Protein AF-F8VZG8-F1 (afdb_monomer)

Nearest PDB structures (foldseek):
  3t9l-assembly1_A  TM=9.546E-01  e=1.344E-18  Homo sapiens
  4a3o-assembly2_B  TM=9.429E-01  e=1.131E-17  Homo sapiens
  4a3o-assembly1_A  TM=9.483E-01  e=2.254E-17  Homo sapiens
  3jyu-assembly1_B  TM=7.560E-01  e=1.323E-15  Mus musculus
  5ctr-assembly1_C  TM=9.342E-01  e=3.663E-14  Homo sapiens

Secondary structure (DSSP, 8-state):
---GGG---SB--GGGBPTT-SSPBPTT--BTTTB----HHHHHHHHHHH-BPTT------EEEEE-SSS-EEEEE-SPEEEEEEETTEEEEEEEEEE-TT--HHHHHHHHHHHTT--TTS---EEEEEETTEEEEEP-

Foldseek 3Di:
DDDPVPQPAADDPVQQADPPDLQHGDPPDDEPPRDHDDDPVRVVVSCVVHNHPPPHDDNDFDWDWDDDPDTDTDTCSFFDKDWADDPVCPVPTDIDGHHNRDDPVNVVVVNCVVVVPDPPDDDWDWDDPDPPDTDTDDD

Solvent-accessible surface area (backbone atoms only — not comparable to full-atom values): 9198 Å² total; per-residue (Å²): 135,81,66,76,93,70,62,80,62,45,51,74,63,67,89,51,34,36,90,97,34,86,81,42,66,49,79,89,73,42,81,82,75,73,46,80,89,68,57,71,70,57,49,53,51,50,38,73,75,42,36,66,39,88,93,64,69,84,90,81,69,52,74,36,61,45,63,94,87,66,74,42,82,41,73,49,85,72,63,49,76,45,81,41,60,50,90,94,42,69,84,61,64,48,79,47,72,40,56,86,66,58,48,64,62,57,52,48,53,53,50,28,62,76,71,69,52,58,88,89,56,87,82,84,52,67,45,69,88,49,102,87,49,75,45,80,57,77,126

Organism: Homo sapiens (NCBI:txid9606)

Sequence (139 aa):
MGDQNVYPGPIDNSGLLKDGDAQSLKEHLIDELDYILLPTEGWNKLVSWYTLMEGQEPIARKVVEQGMFVKHCKVEVYLTELKLCENGNMNNVVTRRFSKADTIDTIEKEIRKIFSIPDEKETRLWNKYMSNTFEPLNK

pLDDT: mean 91.74, std 7.46, range [55.25, 98.56]

Radius of gyration: 20.7 Å; Cα contacts (8 Å, |Δi|>4): 139; chains: 1; bounding box: 54×36×61 Å

GO terms:
  GO:0005654 nucleoplasm (C, IDA)
  GO:0005829 cytosol (C, IDA)
  GO:0016604 nuclear body (C, IDA)

Mean predicted aligned error: 5.92 Å

Structure (mmCIF, N/CA/C/O backbone):
data_AF-F8VZG8-F1
#
_entry.id   AF-F8VZG8-F1
#
loop_
_atom_site.group_PDB
_atom_site.id
_atom_site.type_symbol
_atom_site.label_atom_id
_atom_site.label_alt_id
_atom_site.label_comp_id
_atom_site.label_asym_id
_atom_site.label_entity_id
_atom_site.label_seq_id
_atom_site.pdbx_PDB_ins_code
_atom_site.Cartn_x
_atom_site.Cartn_y
_atom_site.Cartn_z
_atom_site.occupancy
_atom_site.B_iso_or_equiv
_atom_site.auth_seq_id
_atom_site.auth_comp_id
_atom_site.auth_asym_id
_atom_site.auth_atom_id
_atom_site.pdbx_PDB_model_num
ATOM 1 N N . MET A 1 1 ? 22.254 0.461 -33.439 1.00 55.25 1 MET A N 1
ATOM 2 C CA . MET A 1 1 ? 22.419 -0.744 -32.598 1.00 55.25 1 MET A CA 1
ATOM 3 C C . MET A 1 1 ? 23.159 -0.305 -31.346 1.00 55.25 1 MET A C 1
ATOM 5 O O . MET A 1 1 ? 24.116 0.442 -31.498 1.00 55.25 1 MET A O 1
ATOM 9 N N . GLY A 1 2 ? 22.648 -0.628 -30.155 1.00 68.94 2 GLY A N 1
ATOM 10 C CA . GLY A 1 2 ? 23.250 -0.206 -28.882 1.00 68.94 2 GLY A CA 1
ATOM 11 C C . GLY A 1 2 ? 24.562 -0.937 -28.591 1.00 68.94 2 GLY A C 1
ATOM 12 O O . GLY A 1 2 ? 24.802 -2.009 -29.144 1.00 68.94 2 GLY A O 1
ATOM 13 N N . ASP A 1 3 ? 25.402 -0.342 -27.747 1.00 80.44 3 ASP A N 1
ATOM 14 C CA . ASP A 1 3 ? 26.640 -0.960 -27.267 1.00 80.44 3 ASP A CA 1
ATOM 15 C C . ASP A 1 3 ? 26.310 -2.202 -26.416 1.00 80.44 3 ASP A C 1
ATOM 17 O O . ASP A 1 3 ? 25.512 -2.126 -25.480 1.00 80.44 3 ASP A O 1
ATOM 21 N N . GLN A 1 4 ? 26.906 -3.354 -26.748 1.00 83.38 4 GLN A N 1
ATOM 22 C CA . GLN A 1 4 ? 26.697 -4.601 -26.002 1.00 83.38 4 GLN A CA 1
ATOM 23 C C . GLN A 1 4 ? 27.185 -4.499 -24.553 1.00 83.38 4 GLN A C 1
ATOM 25 O O . GLN A 1 4 ? 26.655 -5.194 -23.691 1.00 83.38 4 GLN A O 1
ATOM 30 N N . ASN A 1 5 ? 28.138 -3.608 -24.267 1.00 89.19 5 ASN A N 1
ATOM 31 C CA . ASN A 1 5 ? 28.717 -3.451 -22.933 1.00 89.19 5 ASN A CA 1
ATOM 32 C C . ASN A 1 5 ? 27.743 -2.864 -21.900 1.00 89.19 5 ASN A C 1
ATOM 34 O O . ASN A 1 5 ? 28.011 -2.939 -20.705 1.00 89.19 5 ASN A O 1
ATOM 38 N N . VAL A 1 6 ? 26.628 -2.275 -22.343 1.00 92.44 6 VAL A N 1
ATOM 39 C CA . VAL A 1 6 ? 25.607 -1.669 -21.469 1.00 92.44 6 VAL A CA 1
ATOM 40 C C . VAL A 1 6 ? 24.241 -2.340 -21.612 1.00 92.44 6 VAL A C 1
ATOM 42 O O . VAL A 1 6 ? 23.231 -1.789 -21.178 1.00 92.44 6 VAL A O 1
ATOM 45 N N . TYR A 1 7 ? 24.185 -3.516 -22.246 1.00 93.50 7 TYR A N 1
ATOM 46 C CA . TYR A 1 7 ? 22.948 -4.282 -22.330 1.00 93.50 7 TYR A CA 1
ATOM 47 C C . TYR A 1 7 ? 22.506 -4.698 -20.916 1.00 93.50 7 TYR A C 1
ATOM 49 O O . TYR A 1 7 ? 23.257 -5.404 -20.241 1.00 93.50 7 TYR A O 1
ATOM 57 N N . PRO A 1 8 ? 21.310 -4.289 -20.455 1.00 95.19 8 PRO A N 1
ATOM 58 C CA . PRO A 1 8 ? 20.923 -4.468 -19.057 1.00 95.19 8 PRO A CA 1
ATOM 59 C C . PRO A 1 8 ? 20.585 -5.922 -18.699 1.00 95.19 8 PRO A C 1
ATOM 61 O O . PRO A 1 8 ? 20.586 -6.270 -17.524 1.00 95.19 8 PRO A O 1
ATOM 64 N N . GLY A 1 9 ? 20.300 -6.776 -19.689 1.00 95.62 9 GLY A N 1
ATOM 65 C CA . GLY A 1 9 ? 19.752 -8.109 -19.438 1.00 95.62 9 GLY A CA 1
ATOM 66 C C . GLY A 1 9 ? 18.281 -8.074 -19.000 1.00 95.62 9 GLY A C 1
ATOM 67 O O . GLY A 1 9 ? 17.611 -7.055 -19.192 1.00 95.62 9 GLY A O 1
ATOM 68 N N . PRO A 1 10 ? 17.760 -9.193 -18.462 1.00 97.81 10 PRO A N 1
ATOM 69 C CA . PRO A 1 10 ? 16.424 -9.252 -17.878 1.00 97.81 10 PRO A CA 1
ATOM 70 C C . PRO A 1 10 ? 16.236 -8.256 -16.742 1.00 97.81 10 PRO A C 1
ATOM 72 O O . PRO A 1 10 ? 17.170 -7.959 -16.002 1.00 97.81 10 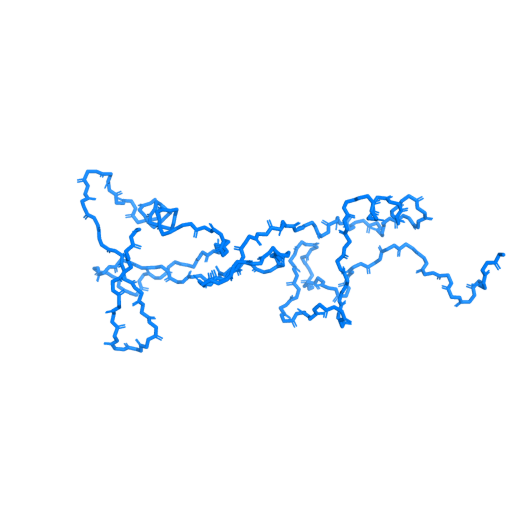PRO A O 1
ATOM 75 N N . ILE A 1 11 ? 15.004 -7.774 -16.580 1.00 97.94 11 ILE A N 1
ATOM 76 C CA . ILE A 1 11 ? 14.652 -6.885 -15.473 1.00 97.94 11 ILE A CA 1
ATOM 77 C C . ILE A 1 11 ? 14.866 -7.639 -14.159 1.00 97.94 11 ILE A C 1
ATOM 79 O O . ILE A 1 11 ? 14.246 -8.682 -13.942 1.00 97.94 11 ILE A O 1
ATOM 83 N N . ASP A 1 12 ? 15.712 -7.088 -13.291 1.00 96.06 12 ASP A N 1
ATOM 84 C CA . ASP A 1 12 ? 16.053 -7.654 -11.990 1.00 96.06 12 ASP A CA 1
ATOM 85 C C . ASP A 1 12 ? 15.713 -6.666 -10.865 1.00 96.06 12 ASP A C 1
ATOM 87 O O . ASP A 1 12 ? 16.377 -5.646 -10.690 1.00 96.06 12 ASP A O 1
ATOM 91 N N . ASN A 1 13 ? 14.677 -6.983 -10.087 1.00 96.06 13 ASN A N 1
ATOM 92 C CA . ASN A 1 13 ? 14.256 -6.212 -8.917 1.00 96.06 13 ASN A CA 1
ATOM 93 C C . ASN A 1 13 ? 14.739 -6.818 -7.589 1.00 96.06 13 ASN A C 1
ATOM 95 O O . ASN A 1 13 ? 14.305 -6.369 -6.526 1.00 96.06 13 ASN A O 1
ATOM 99 N N . SER A 1 14 ? 15.625 -7.820 -7.605 1.00 93.88 14 SER A N 1
ATOM 100 C CA . SER A 1 14 ? 16.106 -8.497 -6.389 1.00 93.88 14 SER A CA 1
ATOM 101 C C . SER A 1 14 ? 16.713 -7.520 -5.376 1.00 93.88 14 SER A C 1
ATOM 103 O O . SER A 1 14 ? 16.508 -7.657 -4.171 1.00 93.88 14 SER A O 1
ATOM 105 N N . GLY A 1 15 ? 17.364 -6.454 -5.856 1.00 93.75 15 GLY A N 1
ATOM 106 C CA . GLY A 1 15 ? 17.909 -5.380 -5.024 1.00 93.75 15 GLY A CA 1
ATOM 107 C C . GLY A 1 15 ? 16.870 -4.643 -4.168 1.00 93.75 15 GLY A C 1
ATOM 108 O O . GLY A 1 15 ? 17.231 -4.127 -3.108 1.00 93.75 15 GLY A O 1
ATOM 109 N N . LEU A 1 16 ? 15.595 -4.638 -4.572 1.00 96.12 16 LEU A N 1
ATOM 110 C CA . LEU A 1 16 ? 14.491 -3.957 -3.884 1.00 96.12 16 LEU A CA 1
ATOM 111 C C . LEU A 1 16 ? 13.776 -4.846 -2.857 1.00 96.12 16 LEU A C 1
ATOM 113 O O . LEU A 1 16 ? 13.022 -4.336 -2.028 1.00 96.12 16 LEU A O 1
ATOM 117 N N . LEU A 1 17 ? 13.982 -6.163 -2.908 1.00 94.19 17 LEU A N 1
ATOM 118 C CA . LEU A 1 17 ? 13.227 -7.153 -2.138 1.00 94.19 17 LEU A CA 1
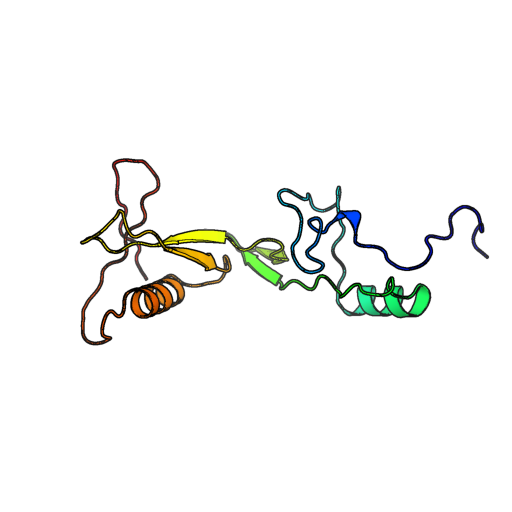ATOM 119 C C . LEU A 1 17 ? 13.993 -7.603 -0.890 1.00 94.19 17 LEU A C 1
ATOM 121 O O . LEU A 1 17 ? 15.222 -7.608 -0.869 1.00 94.19 17 LEU A O 1
ATOM 125 N N . LYS A 1 18 ? 13.275 -7.951 0.180 1.00 91.81 18 LYS A N 1
ATOM 126 C CA . LYS A 1 18 ? 13.875 -8.515 1.398 1.00 91.81 18 LYS A CA 1
ATOM 127 C C . LYS A 1 18 ? 14.391 -9.932 1.118 1.00 91.81 18 LYS A C 1
ATOM 129 O O . LYS A 1 18 ? 13.790 -10.684 0.354 1.00 91.81 18 LYS A O 1
ATOM 134 N N . ASP A 1 19 ? 15.480 -10.314 1.779 1.00 85.81 19 ASP A N 1
ATOM 135 C CA . ASP A 1 19 ? 16.063 -11.647 1.609 1.00 85.81 19 ASP A CA 1
ATOM 136 C C . ASP A 1 19 ? 15.058 -12.743 2.002 1.00 85.81 19 ASP A C 1
ATOM 138 O O . ASP A 1 19 ? 14.498 -12.727 3.100 1.00 85.81 19 ASP A O 1
ATOM 142 N N . GLY A 1 20 ? 14.831 -13.703 1.102 1.00 77.94 20 GLY A N 1
ATOM 143 C CA . GLY A 1 20 ? 13.936 -14.842 1.335 1.00 77.94 20 GLY A CA 1
ATOM 144 C C . GLY A 1 20 ? 12.441 -14.567 1.128 1.00 77.94 20 GLY A C 1
ATOM 145 O O . GLY A 1 20 ? 11.647 -15.490 1.296 1.00 77.94 20 GLY A O 1
ATOM 146 N N . ASP A 1 21 ? 12.051 -13.351 0.732 1.00 77.44 21 ASP A N 1
ATOM 147 C CA . ASP A 1 21 ? 10.668 -13.009 0.385 1.00 77.44 21 ASP A CA 1
ATOM 148 C C . ASP A 1 21 ? 10.619 -12.215 -0.928 1.00 77.44 21 ASP A C 1
ATOM 150 O O . ASP A 1 21 ? 10.917 -11.021 -0.978 1.00 77.44 21 ASP A O 1
ATOM 154 N N . ALA A 1 22 ? 10.197 -12.891 -1.998 1.00 70.19 22 ALA A N 1
ATOM 155 C CA . ALA A 1 22 ? 10.131 -12.326 -3.343 1.00 70.19 22 ALA A CA 1
ATOM 156 C C . ALA A 1 22 ? 9.043 -11.246 -3.523 1.00 70.19 22 ALA A C 1
ATOM 158 O O . ALA A 1 22 ? 8.956 -10.642 -4.590 1.00 70.19 22 ALA A O 1
ATOM 159 N N . GLN A 1 23 ? 8.207 -10.990 -2.511 1.00 74.31 23 GLN A N 1
ATOM 160 C CA . GLN A 1 23 ? 7.095 -10.038 -2.594 1.00 74.31 23 GLN A CA 1
ATOM 161 C C . GLN A 1 23 ? 7.216 -8.871 -1.602 1.00 74.31 23 GLN A C 1
ATOM 163 O O . GLN A 1 23 ? 6.572 -7.830 -1.788 1.00 74.31 23 GLN A O 1
ATOM 168 N N . SER A 1 24 ? 8.055 -8.994 -0.569 1.00 87.50 24 SER A N 1
ATOM 169 C CA . SER A 1 24 ? 8.270 -7.923 0.408 1.00 87.50 24 SER A CA 1
ATOM 170 C C . SER A 1 24 ? 9.375 -6.963 -0.018 1.00 87.50 24 SER A C 1
ATOM 172 O O . SER A 1 24 ? 10.543 -7.330 -0.097 1.00 87.50 24 SER A O 1
ATOM 174 N N . LEU A 1 25 ? 9.023 -5.687 -0.191 1.00 93.31 25 LEU A N 1
ATOM 175 C CA . LEU A 1 25 ? 10.001 -4.616 -0.397 1.00 93.31 25 LEU A CA 1
ATOM 176 C C . LEU A 1 25 ? 10.856 -4.388 0.854 1.00 93.31 25 LEU A C 1
ATOM 178 O O . LEU A 1 25 ? 10.352 -4.431 1.983 1.00 93.31 25 LEU A O 1
ATOM 182 N N . LYS A 1 26 ? 12.138 -4.071 0.645 1.00 94.62 26 LYS A N 1
ATOM 183 C CA . LYS A 1 26 ? 12.989 -3.436 1.658 1.00 94.62 26 LYS A CA 1
ATOM 184 C C . LYS A 1 26 ? 12.335 -2.144 2.131 1.00 94.62 26 LYS A C 1
ATOM 186 O O . LYS A 1 26 ? 11.567 -1.523 1.409 1.00 94.62 26 LYS A O 1
ATOM 191 N N . GLU A 1 27 ? 12.610 -1.753 3.365 1.00 91.75 27 GLU A N 1
ATOM 192 C CA . GLU A 1 27 ? 12.070 -0.511 3.914 1.00 91.75 27 GLU A CA 1
ATOM 193 C C . GLU A 1 27 ? 12.918 0.684 3.475 1.00 91.75 27 GLU A C 1
ATOM 195 O O . GLU A 1 27 ? 14.096 0.539 3.156 1.00 91.75 27 GLU A O 1
ATOM 200 N N . HIS A 1 28 ? 12.309 1.870 3.480 1.00 92.81 28 HIS A N 1
ATOM 201 C CA . HIS A 1 28 ? 12.977 3.149 3.219 1.00 92.81 28 HIS A CA 1
ATOM 202 C C . HIS A 1 28 ? 13.563 3.349 1.811 1.00 92.81 28 HIS A C 1
ATOM 204 O O . HIS A 1 28 ? 14.357 4.267 1.638 1.00 92.81 28 HIS A O 1
ATOM 210 N N . LEU A 1 29 ? 13.130 2.579 0.804 1.00 95.69 29 LEU A N 1
ATOM 211 C CA . LEU A 1 29 ? 13.491 2.864 -0.592 1.00 95.69 29 LEU A CA 1
ATOM 212 C C . LEU A 1 29 ? 12.939 4.227 -1.040 1.00 95.69 29 LEU A C 1
ATOM 214 O O . LEU A 1 29 ? 11.771 4.554 -0.785 1.00 95.69 29 LEU A O 1
ATOM 218 N N . ILE A 1 30 ? 13.768 4.981 -1.750 1.00 94.56 30 ILE A N 1
ATOM 219 C CA . ILE A 1 30 ? 13.531 6.351 -2.193 1.00 94.56 30 ILE A CA 1
ATOM 220 C C . ILE A 1 30 ? 13.258 6.363 -3.703 1.00 94.56 30 ILE A C 1
ATOM 222 O O . ILE A 1 30 ? 14.023 5.821 -4.499 1.00 94.56 30 ILE A O 1
ATOM 226 N N . ASP A 1 31 ? 12.153 7.002 -4.084 1.00 93.31 31 ASP A N 1
ATOM 227 C CA . ASP A 1 31 ? 11.769 7.235 -5.483 1.00 93.31 31 ASP A CA 1
ATOM 228 C C . ASP A 1 31 ? 12.838 8.071 -6.207 1.00 93.31 31 ASP A C 1
ATOM 230 O O . ASP A 1 31 ? 13.398 8.994 -5.612 1.00 93.31 31 ASP A O 1
ATOM 234 N N . GLU A 1 32 ? 13.125 7.740 -7.465 1.00 94.06 32 GLU A N 1
ATOM 235 C CA . GLU A 1 32 ? 14.184 8.321 -8.313 1.00 94.06 32 GLU A CA 1
ATOM 236 C C . GLU A 1 32 ? 15.634 8.083 -7.833 1.00 94.06 32 GLU A C 1
ATOM 238 O O . GLU A 1 32 ? 16.580 8.501 -8.502 1.00 94.06 32 GLU A O 1
ATOM 243 N N . LEU A 1 33 ? 15.837 7.397 -6.700 1.00 96.19 33 LEU A N 1
ATOM 244 C CA . LEU A 1 33 ? 17.161 6.992 -6.211 1.00 96.19 33 LEU A CA 1
ATOM 245 C C . LEU A 1 33 ? 17.338 5.473 -6.261 1.00 96.19 33 LEU A C 1
ATOM 247 O O . LEU A 1 33 ? 18.275 4.983 -6.885 1.00 96.19 33 LEU A O 1
ATOM 251 N N . ASP A 1 34 ? 16.437 4.741 -5.606 1.00 97.19 34 ASP A N 1
ATOM 252 C CA . ASP A 1 34 ? 16.495 3.282 -5.506 1.00 97.19 34 ASP A CA 1
ATOM 253 C C . ASP A 1 34 ? 15.618 2.602 -6.566 1.00 97.19 34 ASP A C 1
ATOM 255 O O . ASP A 1 34 ? 15.920 1.498 -7.013 1.00 97.19 34 ASP A O 1
ATOM 259 N N . TYR A 1 35 ? 14.523 3.247 -6.974 1.00 97.12 35 TYR A N 1
ATOM 260 C CA . TYR A 1 35 ? 13.611 2.756 -8.007 1.00 97.12 35 TYR A CA 1
ATOM 261 C C . TYR A 1 35 ? 13.005 3.908 -8.809 1.00 97.12 35 TYR A C 1
ATOM 263 O O . TYR A 1 35 ? 13.006 5.056 -8.372 1.00 97.12 35 TYR A O 1
ATOM 271 N N . ILE A 1 36 ? 12.432 3.569 -9.962 1.00 97.31 36 ILE A N 1
ATOM 272 C CA . ILE A 1 36 ? 11.579 4.461 -10.751 1.00 97.31 36 ILE A CA 1
ATOM 273 C C . ILE A 1 36 ? 10.189 3.849 -10.907 1.00 97.31 36 ILE A C 1
ATOM 275 O O . ILE A 1 36 ? 10.021 2.626 -10.898 1.00 97.31 36 ILE A O 1
ATOM 279 N N . LEU A 1 37 ? 9.182 4.700 -11.074 1.00 97.25 37 LEU A N 1
ATOM 280 C CA . LEU A 1 37 ? 7.802 4.277 -11.288 1.00 97.25 37 LEU A CA 1
ATOM 281 C C . LEU A 1 37 ? 7.449 4.313 -12.773 1.00 97.25 37 LEU A C 1
ATOM 283 O O . LEU A 1 37 ? 7.696 5.293 -13.472 1.00 97.25 37 LEU A O 1
ATOM 287 N N . LEU A 1 38 ? 6.808 3.247 -13.248 1.00 97.69 38 LEU A N 1
ATOM 288 C CA . LEU A 1 38 ? 6.341 3.142 -14.626 1.00 97.69 38 LEU A CA 1
ATOM 289 C C . LEU A 1 38 ? 4.832 2.898 -14.675 1.00 97.69 38 LEU A C 1
ATOM 291 O O . LEU A 1 38 ? 4.304 2.132 -13.863 1.00 97.69 38 LEU A O 1
ATOM 295 N N . PRO A 1 39 ? 4.119 3.486 -15.653 1.00 97.50 39 PRO A N 1
ATOM 296 C CA . PRO A 1 39 ? 2.762 3.059 -15.955 1.00 97.50 39 PRO A CA 1
ATOM 297 C C . PRO A 1 39 ? 2.772 1.621 -16.489 1.00 97.50 39 PRO A C 1
ATOM 299 O O . PRO A 1 39 ? 3.772 1.150 -17.037 1.00 97.50 39 PRO A O 1
ATOM 302 N N . THR A 1 40 ? 1.625 0.944 -16.407 1.00 97.81 40 THR A N 1
ATOM 303 C CA . THR A 1 40 ? 1.461 -0.446 -16.864 1.00 97.81 40 THR A CA 1
ATOM 304 C C . THR A 1 40 ? 1.943 -0.661 -18.300 1.00 97.81 40 THR A C 1
ATOM 306 O O . THR A 1 40 ? 2.602 -1.655 -18.584 1.00 97.81 40 THR A O 1
ATOM 309 N N . GLU A 1 41 ? 1.676 0.285 -19.204 1.00 97.88 41 GLU A N 1
ATOM 310 C CA . GLU A 1 41 ? 2.149 0.196 -20.589 1.00 97.88 41 GLU A CA 1
ATOM 311 C C . GLU A 1 41 ? 3.684 0.210 -20.684 1.00 97.88 41 GLU A C 1
ATOM 313 O O . GLU A 1 41 ? 4.263 -0.589 -21.421 1.00 97.88 41 GLU A O 1
ATOM 318 N N . GLY A 1 42 ? 4.347 1.087 -19.922 1.00 98.19 42 GLY A N 1
ATOM 319 C CA . GLY A 1 42 ? 5.807 1.184 -19.889 1.00 98.19 42 GLY A CA 1
ATOM 320 C C . GLY A 1 42 ? 6.446 -0.094 -19.352 1.00 98.19 42 GLY A C 1
ATOM 321 O O . GLY A 1 42 ? 7.354 -0.636 -19.979 1.00 98.19 42 GLY A O 1
ATOM 322 N N . TRP A 1 43 ? 5.907 -0.626 -18.251 1.00 98.31 43 TRP A N 1
ATOM 323 C CA . TRP A 1 43 ? 6.336 -1.907 -17.689 1.00 98.31 43 TRP A CA 1
ATOM 324 C C . TRP A 1 43 ? 6.194 -3.057 -18.695 1.00 98.31 43 TRP A C 1
ATOM 326 O O . TRP A 1 43 ? 7.152 -3.786 -18.944 1.00 98.31 43 TRP A O 1
ATOM 336 N N . ASN A 1 44 ? 5.030 -3.182 -19.340 1.00 98.31 44 ASN A N 1
ATOM 337 C CA . ASN A 1 44 ? 4.770 -4.256 -20.300 1.00 98.31 44 ASN A CA 1
ATOM 338 C C . ASN A 1 44 ? 5.722 -4.210 -21.504 1.00 98.31 44 ASN A C 1
ATOM 340 O O . ASN A 1 44 ? 6.159 -5.258 -21.980 1.00 98.31 44 ASN A O 1
ATOM 344 N N . LYS A 1 45 ? 6.078 -3.010 -21.984 1.00 98.56 45 LYS A N 1
ATOM 345 C CA . LYS A 1 45 ? 7.077 -2.854 -23.051 1.00 98.56 45 LYS A CA 1
ATOM 346 C C . LYS A 1 45 ? 8.459 -3.317 -22.600 1.00 98.56 45 LYS A C 1
ATOM 348 O O . LYS A 1 45 ? 9.080 -4.093 -23.318 1.00 98.56 45 LYS A O 1
ATOM 353 N N . LEU A 1 46 ? 8.910 -2.918 -21.407 1.00 98.19 46 LEU A N 1
ATOM 354 C CA . LEU A 1 46 ? 10.201 -3.366 -20.879 1.00 98.19 46 LEU A CA 1
ATOM 355 C C . LEU A 1 46 ? 10.252 -4.887 -20.711 1.00 98.19 46 LEU A C 1
ATOM 357 O O . LEU A 1 46 ? 11.215 -5.506 -21.154 1.00 98.19 46 LEU A O 1
ATOM 361 N N . VAL A 1 47 ? 9.205 -5.502 -20.152 1.00 97.81 47 VAL A N 1
ATOM 362 C CA . VAL A 1 47 ? 9.127 -6.966 -20.018 1.00 97.81 47 VAL A CA 1
ATOM 363 C C . VAL A 1 47 ? 9.145 -7.642 -21.390 1.00 97.81 47 VAL A C 1
ATOM 365 O O . VAL A 1 47 ? 9.827 -8.645 -21.565 1.00 97.81 47 VAL A O 1
ATOM 368 N N . SER A 1 48 ? 8.458 -7.089 -22.394 1.00 98.06 48 SER A N 1
ATOM 369 C CA . SER A 1 48 ? 8.496 -7.631 -23.757 1.00 98.06 48 SER A CA 1
ATOM 370 C C . SER A 1 48 ? 9.870 -7.504 -24.423 1.00 98.06 48 SER A C 1
ATOM 372 O O . SER A 1 48 ? 10.192 -8.329 -25.274 1.00 98.06 48 SER A O 1
ATOM 374 N N . TRP A 1 49 ? 10.643 -6.462 -24.109 1.00 97.69 49 TRP A N 1
ATOM 375 C CA . TRP A 1 49 ? 11.949 -6.214 -24.726 1.00 97.69 49 TRP A CA 1
ATOM 376 C C . TRP A 1 49 ? 13.085 -6.967 -24.040 1.00 97.69 49 TRP A C 1
ATOM 378 O O . TRP A 1 49 ? 13.991 -7.437 -24.722 1.00 97.69 49 TRP A O 1
ATOM 388 N N . TYR A 1 50 ? 13.032 -7.075 -22.714 1.00 97.50 50 TYR A N 1
ATOM 389 C CA . TYR A 1 50 ? 14.147 -7.558 -21.901 1.00 97.50 50 TYR A CA 1
ATOM 390 C C . TYR A 1 50 ? 13.840 -8.835 -21.127 1.00 97.50 50 TYR A C 1
ATOM 392 O O . TYR A 1 50 ? 14.776 -9.489 -20.683 1.00 97.50 50 TYR A O 1
ATOM 400 N N . THR A 1 51 ? 12.571 -9.241 -21.024 1.00 97.88 51 THR A N 1
ATOM 401 C CA . THR A 1 51 ? 12.065 -10.284 -20.111 1.00 97.88 51 THR A CA 1
ATOM 402 C C . THR A 1 51 ? 12.185 -9.899 -18.633 1.00 97.88 51 THR A C 1
ATOM 404 O O . THR A 1 51 ? 12.885 -8.956 -18.263 1.00 97.88 51 THR A O 1
ATOM 407 N N . LEU A 1 52 ? 11.438 -10.598 -17.780 1.00 96.75 52 LEU A N 1
ATOM 408 C CA . LEU A 1 52 ? 11.561 -10.506 -16.326 1.00 96.75 52 LEU A CA 1
ATOM 409 C C . LEU A 1 52 ? 12.459 -11.648 -15.851 1.00 96.75 52 LEU A C 1
ATOM 411 O O . LEU A 1 52 ? 12.334 -12.764 -16.357 1.00 96.75 52 LEU A O 1
ATOM 415 N N . MET A 1 53 ? 13.348 -11.374 -14.897 1.00 95.25 53 MET A N 1
ATOM 416 C CA . MET A 1 53 ? 14.187 -12.407 -14.297 1.00 95.25 53 MET A CA 1
ATOM 417 C C . MET A 1 53 ? 13.338 -13.565 -13.749 1.00 95.25 53 MET A C 1
ATOM 419 O O . MET A 1 53 ? 12.300 -13.353 -13.119 1.00 95.25 53 MET A O 1
ATOM 423 N N . GLU A 1 54 ? 13.779 -14.799 -14.006 1.00 93.12 54 GLU A N 1
ATOM 424 C CA . GLU A 1 54 ? 13.055 -16.009 -13.616 1.00 93.12 54 GLU A CA 1
ATOM 425 C C . GLU A 1 54 ? 12.806 -16.050 -12.100 1.00 93.12 54 GLU A C 1
ATOM 427 O O . GLU A 1 54 ? 13.686 -15.741 -11.297 1.00 93.12 54 GLU A O 1
ATOM 432 N N . GLY A 1 55 ? 11.582 -16.412 -11.708 1.00 89.94 55 GLY A N 1
ATOM 433 C CA . GLY A 1 55 ? 11.167 -16.478 -10.305 1.00 89.94 55 GLY A CA 1
ATOM 434 C C . GLY A 1 55 ? 10.769 -15.139 -9.674 1.00 89.94 55 GLY A C 1
ATOM 435 O O . GLY A 1 55 ? 10.312 -15.145 -8.533 1.00 89.94 55 GLY A O 1
ATOM 436 N N . GLN A 1 56 ? 10.893 -14.011 -10.384 1.00 91.88 56 GLN A N 1
ATOM 437 C CA . GLN A 1 56 ? 10.380 -12.720 -9.914 1.00 91.88 56 GLN A CA 1
ATOM 438 C C . GLN A 1 56 ? 8.957 -12.445 -10.409 1.00 91.88 56 GLN A C 1
ATOM 440 O O . GLN A 1 56 ? 8.552 -12.873 -11.491 1.00 91.88 56 GLN A O 1
ATOM 445 N N . GLU A 1 57 ? 8.216 -11.658 -9.628 1.00 93.56 57 GLU A N 1
ATOM 446 C CA . GLU A 1 57 ? 6.908 -11.116 -9.997 1.00 93.56 57 GLU A CA 1
ATOM 447 C C . GLU A 1 57 ? 6.963 -9.579 -10.102 1.00 93.56 57 GLU A C 1
ATOM 449 O O . GLU A 1 57 ? 7.783 -8.936 -9.438 1.00 93.56 57 GLU A O 1
ATOM 454 N N . PRO A 1 58 ? 6.093 -8.947 -10.914 1.00 94.94 58 PRO A N 1
ATOM 455 C CA . PRO A 1 58 ? 5.998 -7.492 -10.968 1.00 94.94 58 PRO 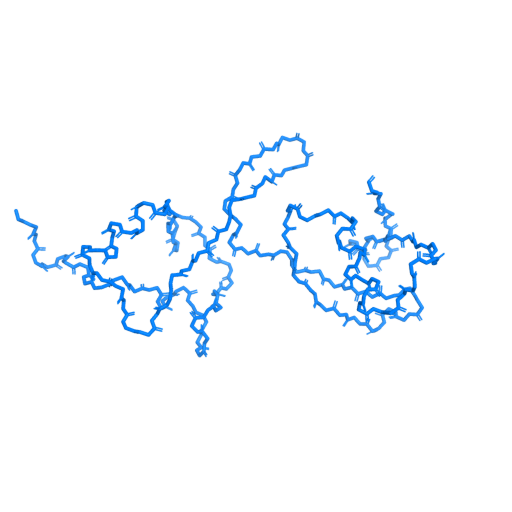A CA 1
ATOM 456 C C . PRO A 1 58 ? 5.655 -6.867 -9.608 1.00 94.94 58 PRO A C 1
ATOM 458 O O . PRO A 1 58 ? 4.675 -7.240 -8.962 1.00 94.94 58 PRO A O 1
ATOM 461 N N . ILE A 1 59 ? 6.384 -5.819 -9.219 1.00 95.12 59 ILE A N 1
ATOM 462 C CA . ILE A 1 59 ? 6.116 -5.053 -7.993 1.00 95.12 59 ILE A CA 1
ATOM 463 C C . ILE A 1 59 ? 5.036 -3.995 -8.278 1.00 95.12 59 ILE A C 1
ATOM 465 O O . ILE A 1 59 ? 5.294 -2.797 -8.371 1.00 95.12 59 ILE A O 1
ATOM 469 N N . ALA A 1 60 ? 3.794 -4.444 -8.457 1.00 95.12 60 ALA A N 1
ATOM 470 C CA . ALA A 1 60 ? 2.672 -3.559 -8.762 1.00 95.12 60 ALA A CA 1
ATOM 471 C C . ALA A 1 60 ? 2.219 -2.755 -7.531 1.00 95.12 60 ALA A C 1
ATOM 473 O O . ALA A 1 60 ? 2.096 -3.285 -6.422 1.00 95.12 60 ALA A O 1
ATOM 474 N N . ARG A 1 61 ? 1.927 -1.465 -7.727 1.00 95.50 61 ARG A N 1
ATOM 475 C CA . ARG A 1 61 ? 1.396 -0.554 -6.701 1.00 95.50 61 ARG A CA 1
ATOM 476 C C . ARG A 1 61 ? 0.272 0.302 -7.270 1.00 95.50 61 ARG A C 1
ATOM 478 O O . ARG A 1 61 ? 0.179 0.502 -8.479 1.00 95.50 61 ARG A O 1
ATOM 485 N N . LYS A 1 62 ? -0.604 0.783 -6.388 1.00 94.44 62 LYS A N 1
ATOM 486 C CA . LYS A 1 62 ? -1.755 1.610 -6.764 1.00 94.44 62 LYS A CA 1
ATOM 487 C C . LYS A 1 62 ? -1.445 3.084 -6.558 1.00 94.44 62 LYS A C 1
ATOM 489 O O . LYS A 1 62 ? -0.725 3.457 -5.635 1.00 94.44 62 LYS A O 1
ATOM 494 N N . VAL A 1 63 ? -2.025 3.913 -7.415 1.00 94.50 63 VAL A N 1
ATOM 495 C CA . VAL A 1 63 ? -2.090 5.356 -7.196 1.00 94.50 63 VAL A CA 1
ATOM 496 C C . VAL A 1 63 ? -3.215 5.637 -6.207 1.00 94.50 63 VAL A C 1
ATOM 498 O O . VAL A 1 63 ? -4.314 5.106 -6.359 1.00 94.50 63 VAL A O 1
ATOM 501 N N . VAL A 1 64 ? -2.933 6.469 -5.211 1.00 94.81 64 VAL A N 1
ATOM 502 C CA . VAL A 1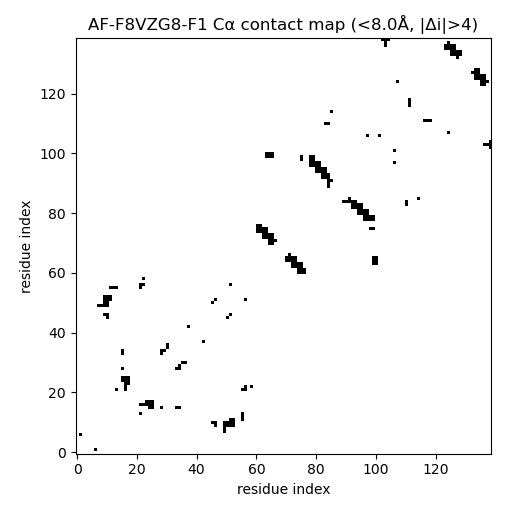 64 ? -3.903 6.942 -4.222 1.00 94.81 64 VAL A CA 1
ATOM 503 C C . VAL A 1 64 ? -3.849 8.461 -4.135 1.00 94.81 64 VAL A C 1
ATOM 505 O O . VAL A 1 64 ? -2.811 9.075 -4.396 1.00 94.81 64 VAL A O 1
ATOM 508 N N . GLU A 1 65 ? -4.960 9.082 -3.756 1.00 92.56 65 GLU A N 1
ATOM 509 C CA . GLU A 1 65 ? -4.973 10.504 -3.424 1.00 92.56 65 GLU A CA 1
ATOM 510 C C . GLU A 1 65 ? -4.414 10.713 -2.016 1.00 92.56 65 GLU A C 1
ATOM 512 O O . GLU A 1 65 ? -4.923 10.172 -1.035 1.00 92.56 65 GLU A O 1
ATOM 517 N N . GLN A 1 66 ? -3.366 11.524 -1.900 1.00 87.12 66 GLN A N 1
ATOM 518 C CA . GLN A 1 66 ? -2.707 11.830 -0.638 1.00 87.12 66 GLN A CA 1
ATOM 519 C C . GLN A 1 66 ? -2.701 13.342 -0.379 1.00 87.12 66 GLN A C 1
ATOM 521 O O . GLN A 1 66 ? -2.461 14.142 -1.281 1.00 87.12 66 GLN A O 1
ATOM 526 N N . GLY A 1 67 ? -2.920 13.726 0.882 1.00 84.31 67 GLY A N 1
ATOM 527 C CA . GLY A 1 67 ? -2.805 15.100 1.381 1.00 84.31 67 GLY A CA 1
ATOM 528 C C . GLY A 1 67 ? -3.976 15.488 2.282 1.00 84.31 67 GLY A C 1
ATOM 529 O O . GLY A 1 67 ? -5.084 14.993 2.099 1.00 84.31 67 GLY A O 1
ATOM 530 N N . MET A 1 68 ? -3.751 16.329 3.295 1.00 80.50 68 MET A N 1
ATOM 531 C CA . MET A 1 68 ? -4.821 16.736 4.225 1.00 80.50 68 MET A CA 1
ATOM 532 C C . MET A 1 68 ? -5.679 17.878 3.668 1.00 80.50 68 MET A C 1
ATOM 534 O O . MET A 1 68 ? -6.896 17.836 3.795 1.00 80.50 68 MET A O 1
ATOM 538 N N . PHE A 1 69 ? -5.051 18.859 3.016 1.00 82.88 69 PHE A N 1
ATOM 539 C CA . PHE A 1 69 ? -5.726 20.050 2.483 1.00 82.88 69 PHE A CA 1
ATOM 540 C C . PHE A 1 69 ? -5.721 20.072 0.955 1.00 82.88 69 PHE A C 1
ATOM 542 O O . PHE A 1 69 ? -6.764 20.210 0.327 1.00 82.88 69 PHE A O 1
ATOM 549 N N . VAL A 1 70 ? -4.543 19.883 0.360 1.00 87.50 70 VAL A N 1
ATOM 550 C CA . VAL A 1 70 ? -4.368 19.761 -1.089 1.00 87.50 70 VAL A CA 1
ATOM 551 C C . VAL A 1 70 ? -4.105 18.297 -1.406 1.00 87.50 70 VAL A C 1
ATOM 553 O O . VAL A 1 70 ? -3.230 17.685 -0.792 1.00 87.50 70 VAL A O 1
ATOM 556 N N . LYS A 1 71 ? -4.893 17.729 -2.322 1.00 88.94 71 LYS A N 1
ATOM 557 C CA . LYS A 1 71 ? -4.794 16.326 -2.733 1.00 88.94 71 LYS A CA 1
ATOM 558 C C . LYS A 1 71 ? -3.892 16.200 -3.955 1.00 88.94 71 LYS A C 1
ATOM 560 O O . LYS A 1 71 ? -4.045 16.940 -4.923 1.00 88.94 71 LYS A O 1
ATOM 565 N N . HIS A 1 72 ? -2.985 15.233 -3.910 1.00 90.25 72 HIS A N 1
ATOM 566 C CA . HIS A 1 72 ? -2.150 14.833 -5.036 1.00 90.25 72 HIS A CA 1
ATOM 567 C C . HIS A 1 72 ? -2.246 13.323 -5.233 1.00 90.25 72 HIS A C 1
ATOM 569 O O . HIS A 1 72 ? -2.254 12.568 -4.262 1.00 90.25 72 HIS A O 1
ATOM 575 N N . CYS A 1 73 ? -2.276 12.876 -6.483 1.00 92.19 73 CYS A N 1
ATOM 576 C CA . CYS A 1 73 ? -2.158 11.461 -6.809 1.00 92.19 73 CYS A CA 1
ATOM 577 C C . CYS A 1 73 ? -0.703 11.017 -6.639 1.00 92.19 73 CYS A C 1
ATOM 579 O O . CYS A 1 73 ? 0.195 11.587 -7.259 1.00 92.19 73 CYS A O 1
ATOM 581 N N . LYS A 1 74 ? -0.469 9.993 -5.819 1.00 92.31 74 LYS A N 1
ATOM 582 C CA . LYS A 1 74 ? 0.855 9.401 -5.607 1.00 92.31 74 LYS A CA 1
ATOM 583 C C . LYS A 1 74 ? 0.757 7.881 -5.622 1.00 92.31 74 LYS A C 1
ATOM 585 O O . LYS A 1 74 ? -0.205 7.321 -5.105 1.00 92.31 74 LYS A O 1
ATOM 590 N N . VAL A 1 75 ? 1.752 7.205 -6.193 1.00 94.56 75 VAL A N 1
ATOM 591 C CA . VAL A 1 75 ? 1.864 5.748 -6.053 1.00 94.56 75 VAL A CA 1
ATOM 592 C C . VAL A 1 75 ? 2.171 5.413 -4.595 1.00 94.56 75 VAL A C 1
ATOM 594 O O . VAL A 1 75 ? 3.168 5.859 -4.025 1.00 94.56 75 VAL A O 1
ATOM 597 N N . GLU A 1 76 ? 1.301 4.627 -3.975 1.00 94.50 76 GLU A N 1
ATOM 598 C CA . GLU A 1 76 ? 1.481 4.162 -2.609 1.00 94.50 76 GLU A CA 1
ATOM 599 C C . GLU A 1 76 ? 2.371 2.923 -2.591 1.00 94.50 76 GLU A C 1
ATOM 601 O O . GLU A 1 76 ? 1.908 1.801 -2.780 1.00 94.50 76 GLU A O 1
ATOM 606 N N . VAL A 1 77 ? 3.672 3.134 -2.384 1.00 93.50 77 VAL A N 1
ATOM 607 C CA . VAL A 1 77 ? 4.662 2.045 -2.344 1.00 93.50 77 VAL A CA 1
ATOM 608 C C . VAL A 1 77 ? 4.609 1.271 -1.026 1.00 93.50 77 VAL A C 1
ATOM 610 O O . VAL A 1 77 ? 4.680 0.039 -1.036 1.00 93.50 77 VAL A O 1
ATOM 613 N N . TYR A 1 78 ? 4.418 1.985 0.087 1.00 92.62 78 TYR A N 1
ATOM 614 C CA . TYR A 1 78 ? 4.284 1.423 1.430 1.00 92.62 78 TYR A CA 1
ATOM 615 C C . TYR A 1 78 ? 2.952 1.829 2.048 1.00 92.62 78 TYR A C 1
ATOM 617 O O . TYR A 1 78 ? 2.617 3.016 2.090 1.00 92.62 78 TYR A O 1
ATOM 625 N N . LEU A 1 79 ? 2.237 0.836 2.571 1.00 91.69 79 LEU A N 1
ATOM 626 C CA . LEU A 1 79 ? 1.060 1.044 3.405 1.00 91.69 79 LEU A CA 1
ATOM 627 C C . LEU A 1 79 ? 1.465 1.607 4.770 1.00 91.69 79 LEU A C 1
ATOM 629 O O . LEU A 1 79 ? 2.558 1.336 5.274 1.00 91.69 79 LEU A O 1
ATOM 633 N N . THR A 1 80 ? 0.564 2.355 5.394 1.00 91.62 80 THR A N 1
ATOM 634 C CA . THR A 1 80 ? 0.751 2.848 6.756 1.00 91.62 80 THR A CA 1
ATOM 635 C C . THR A 1 80 ? 0.446 1.735 7.749 1.00 91.62 80 THR A C 1
ATOM 637 O O . THR A 1 80 ? -0.662 1.206 7.799 1.00 91.62 80 THR A O 1
ATOM 640 N N . GLU A 1 81 ? 1.438 1.380 8.557 1.00 93.56 81 GLU A N 1
ATOM 641 C CA . GLU A 1 81 ? 1.266 0.429 9.647 1.00 93.56 81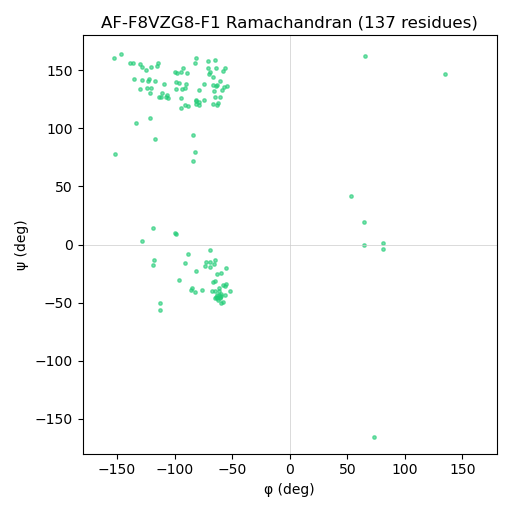 GLU A CA 1
ATOM 642 C C . GLU A 1 81 ? 0.666 1.122 10.880 1.00 93.56 81 GLU A C 1
ATOM 644 O O . GLU A 1 81 ? 1.214 2.104 11.381 1.00 93.56 81 GLU A O 1
ATOM 649 N N . LEU A 1 82 ? -0.463 0.606 11.369 1.00 94.88 82 LEU A N 1
ATOM 650 C CA . LEU A 1 82 ? -1.154 1.075 12.566 1.00 94.88 82 LEU A CA 1
ATOM 651 C C . LEU A 1 82 ? -1.180 -0.021 13.634 1.00 94.88 82 LEU A C 1
ATOM 653 O O . LEU A 1 82 ? -1.408 -1.200 13.349 1.00 94.88 82 LEU A O 1
ATOM 657 N N . LYS A 1 83 ? -0.986 0.398 14.886 1.00 95.06 83 LYS A N 1
ATOM 658 C CA . LYS A 1 83 ? -1.147 -0.433 16.082 1.00 95.06 83 LYS A CA 1
ATOM 659 C C . LYS A 1 83 ? -2.551 -0.234 16.638 1.00 95.06 83 LYS A C 1
ATOM 661 O O . LYS A 1 83 ? -2.906 0.873 17.031 1.00 95.06 83 LYS A O 1
ATOM 666 N N . LEU A 1 84 ? -3.333 -1.304 16.664 1.00 96.00 84 LEU A N 1
ATOM 667 C CA . LEU A 1 84 ? -4.740 -1.301 17.053 1.00 96.00 84 LEU A CA 1
ATOM 668 C C . LEU A 1 84 ? -4.892 -1.990 18.409 1.00 96.00 84 LEU A C 1
ATOM 670 O O . LEU A 1 84 ? -4.276 -3.027 18.642 1.00 96.00 84 LEU A O 1
ATOM 674 N N . CYS A 1 85 ? -5.709 -1.439 19.300 1.00 94.88 85 CYS A N 1
ATOM 675 C CA . CYS A 1 85 ? -6.040 -2.058 20.583 1.00 94.88 85 CYS A CA 1
ATOM 676 C C . CYS A 1 85 ? -7.420 -1.595 21.055 1.00 94.88 85 CYS A C 1
ATOM 678 O O . CYS A 1 85 ? -7.919 -0.553 20.624 1.00 94.88 85 CYS A O 1
ATOM 680 N N . GLU A 1 86 ? -8.021 -2.356 21.965 1.00 95.00 86 GLU A N 1
ATOM 681 C CA . GLU A 1 86 ? -9.230 -1.937 22.668 1.00 95.00 86 GLU A CA 1
ATOM 682 C C . GLU A 1 86 ? -8.887 -1.182 23.948 1.00 95.00 86 GLU A C 1
ATOM 684 O O . GLU A 1 86 ? -7.934 -1.513 24.654 1.00 95.00 86 GLU A O 1
ATOM 689 N N . ASN A 1 87 ? -9.735 -0.222 24.318 1.00 91.75 87 ASN A N 1
ATOM 690 C CA . ASN A 1 87 ? -9.550 0.570 25.534 1.00 91.75 87 ASN A CA 1
ATOM 691 C C . ASN A 1 87 ? -9.493 -0.291 26.813 1.00 91.75 87 ASN A C 1
ATOM 693 O O . ASN A 1 87 ? -8.755 0.025 27.740 1.00 91.75 87 ASN A O 1
ATOM 697 N N . GLY A 1 88 ? -10.254 -1.391 26.860 1.00 89.75 88 GLY A N 1
ATOM 698 C CA . GLY A 1 88 ? -10.264 -2.311 28.002 1.00 89.75 88 GLY A CA 1
ATOM 699 C C . GLY A 1 88 ? -8.973 -3.120 28.167 1.00 89.75 88 GLY A C 1
ATOM 700 O O . GLY A 1 88 ? -8.718 -3.633 29.254 1.00 89.75 88 GLY A O 1
ATOM 701 N N . ASN A 1 89 ? -8.152 -3.234 27.117 1.00 91.38 89 ASN A N 1
ATOM 702 C CA . ASN A 1 89 ? -6.893 -3.969 27.152 1.00 91.38 89 ASN A CA 1
ATOM 703 C C . ASN A 1 89 ? -5.885 -3.396 26.144 1.00 91.38 89 ASN A C 1
ATOM 705 O O . ASN A 1 89 ? -5.628 -3.970 25.086 1.00 91.38 89 ASN A O 1
ATOM 709 N N . MET A 1 90 ? -5.260 -2.279 26.515 1.00 89.44 90 MET A N 1
ATOM 710 C CA . MET A 1 90 ? -4.246 -1.611 25.690 1.00 89.44 90 MET A CA 1
ATOM 711 C C . MET A 1 90 ? -2.959 -2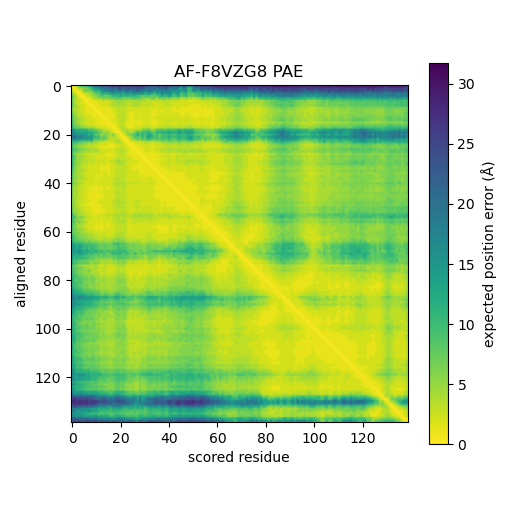.428 25.475 1.00 89.44 90 MET A C 1
ATOM 713 O O . MET A 1 90 ? -2.151 -2.070 24.622 1.00 89.44 90 MET A O 1
ATOM 717 N N . ASN A 1 91 ? -2.751 -3.507 26.236 1.00 92.19 91 ASN A N 1
ATOM 718 C CA . ASN A 1 91 ? -1.603 -4.398 26.056 1.00 92.19 91 ASN A CA 1
ATOM 719 C C . ASN A 1 91 ? -1.832 -5.402 24.917 1.00 92.19 91 ASN A C 1
ATOM 721 O O . ASN A 1 91 ? -0.867 -5.911 24.349 1.00 92.19 91 ASN A O 1
ATOM 725 N N . ASN A 1 92 ? -3.093 -5.678 24.565 1.00 94.06 92 ASN A N 1
ATOM 726 C CA . ASN A 1 92 ? -3.444 -6.521 23.429 1.00 94.06 92 ASN A CA 1
ATOM 727 C C . ASN A 1 92 ? -3.400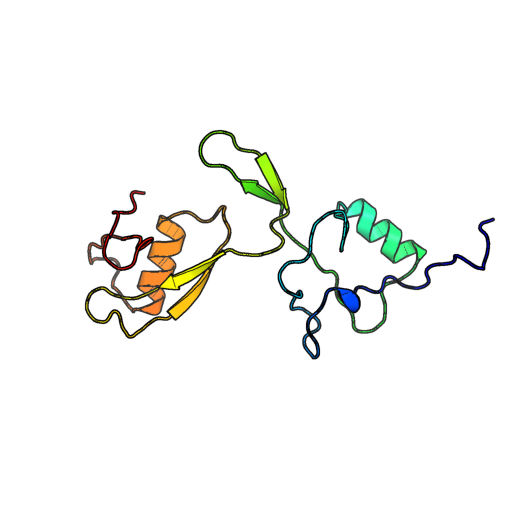 -5.706 22.129 1.00 94.06 92 ASN A C 1
ATOM 729 O O . ASN A 1 92 ? -4.422 -5.231 21.631 1.00 94.06 92 ASN A O 1
ATOM 733 N N . VAL A 1 93 ? -2.188 -5.505 21.615 1.00 95.62 93 VAL A N 1
ATOM 734 C CA . VAL A 1 93 ? -1.946 -4.724 20.401 1.00 95.62 93 VAL A CA 1
ATOM 735 C C . VAL A 1 93 ? -1.892 -5.636 19.182 1.00 95.62 93 VAL A C 1
ATOM 737 O O . VAL A 1 93 ? -1.084 -6.561 19.119 1.00 95.62 93 VAL A O 1
ATOM 740 N N . VAL A 1 94 ? -2.701 -5.321 18.174 1.00 96.69 94 VAL A N 1
ATOM 741 C CA . VAL A 1 94 ? -2.696 -5.976 16.866 1.00 96.69 94 VAL A CA 1
ATOM 742 C C . VAL A 1 94 ? -2.235 -4.982 15.809 1.00 96.69 94 VAL A C 1
ATOM 744 O O . VAL A 1 94 ? -2.789 -3.894 15.673 1.00 96.69 94 VAL A O 1
ATOM 747 N N . THR A 1 95 ? -1.228 -5.364 15.030 1.00 96.38 95 THR A N 1
ATOM 748 C CA . THR A 1 95 ? -0.704 -4.533 13.944 1.00 96.38 95 THR A CA 1
ATOM 749 C C . THR A 1 95 ? -1.424 -4.830 12.628 1.00 96.38 95 THR A C 1
ATOM 751 O O . THR A 1 95 ? -1.626 -5.994 12.256 1.00 96.38 95 THR A O 1
ATOM 754 N N . ARG A 1 96 ? -1.802 -3.777 11.900 1.00 95.88 96 ARG A N 1
ATOM 755 C CA . ARG A 1 96 ? -2.390 -3.852 10.554 1.00 95.88 96 ARG A CA 1
ATOM 756 C C . ARG A 1 96 ? -1.822 -2.765 9.657 1.00 95.88 96 ARG A C 1
ATOM 758 O O . ARG A 1 96 ? -1.352 -1.741 10.136 1.00 95.88 96 ARG A O 1
ATOM 765 N N . ARG A 1 97 ? -1.870 -3.002 8.350 1.00 94.19 97 ARG A N 1
ATOM 766 C CA . ARG A 1 97 ? -1.422 -2.055 7.329 1.00 94.19 97 ARG A CA 1
ATOM 767 C C . ARG A 1 97 ? -2.630 -1.547 6.559 1.00 94.19 97 ARG A C 1
ATOM 769 O O . ARG A 1 97 ? -3.431 -2.357 6.105 1.00 94.19 97 ARG A O 1
ATOM 776 N N . PHE A 1 98 ? -2.723 -0.233 6.417 1.00 94.81 98 PHE A N 1
ATOM 777 C CA . PHE A 1 98 ? -3.815 0.461 5.744 1.00 94.81 98 PHE A CA 1
ATOM 778 C C . PHE A 1 98 ? -3.267 1.365 4.646 1.00 94.81 98 PHE A C 1
ATOM 780 O O . PHE A 1 98 ? -2.148 1.878 4.743 1.00 94.81 98 PHE A O 1
ATOM 787 N N . SER A 1 99 ? -4.061 1.564 3.602 1.00 94.38 99 SER A N 1
ATOM 788 C CA . SER A 1 99 ? -3.801 2.604 2.616 1.00 94.38 99 SER A CA 1
ATOM 789 C C . SER A 1 99 ? -4.018 3.977 3.246 1.00 94.38 99 SER A C 1
ATOM 791 O O . SER A 1 99 ? -4.898 4.165 4.081 1.00 94.38 99 SER A O 1
ATOM 793 N N . LYS A 1 100 ? -3.279 4.988 2.797 1.00 91.00 100 LYS A N 1
ATOM 794 C CA . LYS A 1 100 ? -3.534 6.394 3.138 1.00 91.00 100 LYS A CA 1
ATOM 795 C C . LYS A 1 100 ? -4.862 6.906 2.583 1.00 91.00 100 LYS A C 1
ATOM 797 O O . LYS A 1 100 ? -5.320 7.960 3.018 1.00 91.00 100 LYS A O 1
ATOM 802 N N . ALA A 1 101 ? -5.447 6.195 1.619 1.00 92.25 101 ALA A N 1
ATOM 803 C CA . ALA A 1 101 ? -6.793 6.456 1.126 1.00 92.25 101 ALA A CA 1
ATOM 804 C C . ALA A 1 101 ? -7.881 5.720 1.924 1.00 92.25 101 ALA A C 1
ATOM 806 O O . ALA A 1 101 ? -9.062 5.990 1.701 1.00 92.25 101 ALA A O 1
ATOM 807 N N . ASP A 1 102 ? -7.522 4.814 2.844 1.00 93.81 102 ASP A N 1
ATOM 808 C CA . ASP A 1 102 ? -8.515 4.168 3.697 1.00 93.81 102 ASP A CA 1
ATOM 809 C C . ASP A 1 102 ? -9.146 5.187 4.646 1.00 93.81 102 ASP A C 1
ATOM 811 O O . ASP A 1 102 ? -8.488 6.048 5.233 1.00 93.81 102 ASP A O 1
ATOM 815 N N . THR A 1 103 ? -10.463 5.078 4.793 1.00 93.12 103 THR A N 1
ATOM 816 C CA . THR A 1 103 ? -11.234 5.959 5.669 1.00 93.12 103 THR A CA 1
ATOM 817 C C . THR A 1 103 ? -11.163 5.495 7.120 1.00 93.12 103 THR A C 1
ATOM 819 O O . THR A 1 103 ? -10.917 4.321 7.410 1.00 93.12 103 THR A O 1
ATOM 822 N N . ILE A 1 104 ? -11.473 6.402 8.049 1.00 94.00 104 ILE A N 1
ATOM 823 C CA . ILE A 1 104 ? -11.641 6.057 9.467 1.00 94.00 104 ILE A CA 1
ATOM 824 C C . ILE A 1 104 ? -12.699 4.959 9.652 1.00 94.00 104 ILE A C 1
ATOM 826 O O . ILE A 1 104 ? -12.515 4.073 10.479 1.00 94.00 104 ILE A O 1
ATOM 830 N N . ASP A 1 105 ? -13.763 4.962 8.843 1.00 94.75 105 ASP A N 1
ATOM 831 C CA . ASP A 1 105 ? -14.795 3.922 8.870 1.00 94.75 105 ASP A CA 1
ATOM 832 C C . ASP A 1 105 ? -14.251 2.544 8.453 1.00 94.75 105 ASP A C 1
ATOM 834 O O . ASP A 1 105 ? -14.563 1.535 9.086 1.00 94.75 105 ASP A O 1
ATOM 838 N N . THR A 1 106 ? -13.377 2.495 7.442 1.00 95.94 106 THR A N 1
ATOM 839 C CA . THR A 1 106 ? -12.676 1.265 7.036 1.00 95.94 106 THR A CA 1
ATOM 840 C C . THR A 1 106 ? -11.815 0.723 8.178 1.00 95.94 106 THR A C 1
ATOM 842 O O . THR A 1 106 ? -11.864 -0.471 8.482 1.00 95.94 106 THR A O 1
ATOM 845 N N . ILE A 1 107 ? -11.055 1.602 8.837 1.00 95.75 107 ILE A N 1
ATOM 846 C CA . ILE A 1 107 ? -10.203 1.237 9.974 1.00 95.75 107 ILE A CA 1
ATOM 847 C C . ILE A 1 107 ? -11.062 0.736 11.143 1.00 95.75 107 ILE A C 1
ATOM 849 O O . ILE A 1 107 ? -10.762 -0.307 11.719 1.00 95.75 107 ILE A O 1
ATOM 853 N N . GLU A 1 108 ? -12.157 1.427 11.471 1.00 95.69 108 GLU A N 1
ATOM 854 C CA . GLU A 1 108 ? -13.078 1.024 12.538 1.00 95.69 108 GLU A CA 1
ATOM 855 C C . GLU A 1 108 ? -13.691 -0.356 12.272 1.00 95.69 108 GLU A C 1
ATOM 857 O O . GLU A 1 108 ? -13.716 -1.191 13.174 1.00 95.69 108 GLU A O 1
ATOM 862 N N . LYS A 1 109 ? -14.138 -0.632 11.042 1.00 96.06 109 LYS A N 1
ATOM 863 C CA . LYS A 1 109 ? -14.676 -1.949 10.661 1.00 96.06 109 LYS A CA 1
ATOM 864 C C . LYS A 1 109 ? -13.654 -3.068 10.855 1.00 96.06 109 LYS A C 1
ATOM 866 O O . LYS A 1 109 ? -14.001 -4.125 11.379 1.00 96.06 109 LYS A O 1
ATOM 871 N N . GLU A 1 110 ? -12.396 -2.838 10.485 1.00 96.88 110 GLU A N 1
ATOM 872 C CA . GLU A 1 110 ? -11.329 -3.822 10.701 1.00 96.88 110 GLU A CA 1
ATOM 873 C C . GLU A 1 110 ? -11.020 -4.002 12.198 1.00 96.88 110 GLU A C 1
ATOM 875 O O . GLU A 1 110 ? -10.871 -5.134 12.656 1.00 96.88 110 GLU A O 1
ATOM 880 N N . ILE A 1 111 ? -11.005 -2.924 12.993 1.00 96.38 111 ILE A N 1
ATOM 881 C CA . ILE A 1 111 ? -10.861 -2.999 14.459 1.00 96.38 111 ILE A CA 1
ATOM 882 C C . ILE A 1 111 ? -12.001 -3.825 15.064 1.00 96.38 111 ILE A C 1
ATOM 884 O O . ILE A 1 111 ? -11.743 -4.766 15.815 1.00 96.38 111 ILE A O 1
ATOM 888 N N . ARG A 1 112 ? -13.256 -3.525 14.709 1.00 96.88 112 ARG A N 1
ATOM 889 C CA . ARG A 1 112 ? -14.434 -4.264 15.188 1.00 96.88 112 ARG A CA 1
ATOM 890 C C . ARG A 1 112 ? -14.326 -5.748 14.870 1.00 96.88 112 ARG A C 1
ATOM 892 O O . ARG A 1 112 ? -14.563 -6.571 15.747 1.00 96.88 112 ARG A O 1
ATOM 899 N N . LYS A 1 113 ? -13.894 -6.094 13.657 1.00 96.94 113 LYS A N 1
ATOM 900 C CA . LYS A 1 113 ? -13.657 -7.481 13.246 1.00 96.94 113 LYS A CA 1
ATOM 901 C C . LYS A 1 113 ? -12.563 -8.159 14.077 1.00 96.94 113 LYS A C 1
ATOM 903 O O . LYS A 1 113 ? -12.769 -9.276 14.540 1.00 96.94 113 LYS A O 1
ATOM 908 N N . ILE A 1 114 ? -11.416 -7.506 14.275 1.00 96.50 114 ILE A N 1
ATOM 909 C CA . ILE A 1 114 ? -10.278 -8.058 15.036 1.00 96.50 114 ILE A CA 1
ATOM 910 C C . ILE A 1 114 ? -10.671 -8.346 16.484 1.00 96.50 114 ILE A C 1
ATOM 912 O O . ILE A 1 114 ? -10.325 -9.396 17.021 1.00 96.50 114 ILE A O 1
ATOM 916 N N . PHE A 1 115 ? -11.405 -7.423 17.098 1.00 95.94 115 PHE A N 1
ATOM 917 C CA . PHE A 1 115 ? -11.772 -7.498 18.507 1.00 95.94 115 PHE A CA 1
ATOM 918 C C . PHE A 1 115 ? -13.189 -8.034 18.749 1.00 95.94 115 PHE A C 1
ATOM 920 O O . PHE A 1 115 ? -13.672 -8.037 19.876 1.00 95.94 115 PHE A O 1
ATOM 927 N N . SER A 1 116 ? -13.847 -8.540 17.701 1.00 96.38 116 SER A N 1
ATOM 928 C CA . SER A 1 116 ? -15.197 -9.119 17.770 1.00 96.38 116 SER A CA 1
ATOM 929 C C . SER A 1 116 ? -16.231 -8.186 18.425 1.00 96.38 116 SER A C 1
ATOM 931 O O . SER A 1 116 ? -17.063 -8.622 19.220 1.00 96.38 116 SER A O 1
ATOM 933 N N . ILE A 1 117 ? -16.176 -6.890 18.099 1.00 96.06 117 ILE A N 1
ATOM 934 C CA . ILE A 1 117 ? -17.122 -5.881 18.588 1.00 96.06 117 ILE A CA 1
ATOM 935 C C . ILE A 1 117 ? -18.396 -5.937 17.724 1.00 96.06 117 ILE A C 1
ATOM 937 O O . ILE A 1 117 ? -18.298 -5.693 16.521 1.00 96.06 117 ILE A O 1
ATOM 941 N N . PRO A 1 118 ? -19.583 -6.200 18.306 1.00 96.12 118 PRO A N 1
ATOM 942 C CA . PRO A 1 118 ? -20.838 -6.276 17.555 1.00 96.12 118 PRO A CA 1
ATOM 943 C C . PRO A 1 118 ? -21.247 -4.951 16.898 1.00 96.12 118 PRO A C 1
ATOM 945 O O . PRO A 1 118 ? -20.945 -3.875 17.423 1.00 96.12 118 PRO A O 1
ATOM 948 N N . ASP A 1 119 ? -21.976 -5.022 15.784 1.00 92.19 119 ASP A N 1
ATOM 949 C CA . ASP A 1 119 ? -22.396 -3.853 14.996 1.00 92.19 119 ASP A CA 1
ATOM 950 C C . ASP A 1 119 ? -23.357 -2.932 15.764 1.00 92.19 119 ASP A C 1
ATOM 952 O O . ASP A 1 119 ? -23.325 -1.715 15.594 1.00 92.19 119 ASP A O 1
ATOM 956 N N . GLU A 1 120 ? -24.173 -3.488 16.661 1.00 94.44 120 GLU A N 1
ATOM 957 C CA . GLU A 1 120 ? -25.100 -2.737 17.510 1.00 94.44 120 GLU A CA 1
ATOM 958 C C . GLU A 1 120 ? -24.405 -1.943 18.624 1.00 94.44 120 GLU A C 1
ATOM 960 O O . GLU A 1 120 ? -25.017 -1.065 19.236 1.00 94.44 120 GLU A O 1
ATOM 965 N N . LYS A 1 121 ? -23.129 -2.235 18.914 1.00 94.81 121 LYS A N 1
ATOM 966 C CA . LYS A 1 121 ? -22.374 -1.475 19.908 1.00 94.81 121 LYS A CA 1
ATOM 967 C C . LYS A 1 121 ? -21.834 -0.193 19.303 1.00 94.81 121 LYS A C 1
ATOM 969 O O . LYS A 1 121 ? -21.034 -0.219 18.368 1.00 94.81 121 LYS A O 1
ATOM 974 N N . GLU A 1 122 ? -22.187 0.932 19.912 1.00 94.25 122 GLU A N 1
ATOM 975 C CA . GLU A 1 122 ? -21.542 2.208 19.623 1.00 94.25 122 GLU A CA 1
ATOM 976 C C . GLU A 1 122 ? -20.060 2.169 20.020 1.00 94.25 122 GLU A C 1
ATOM 978 O O . GLU A 1 122 ? -19.694 1.689 21.096 1.00 94.25 122 GLU A O 1
ATOM 983 N N . THR A 1 123 ? -19.198 2.705 19.156 1.00 94.88 123 THR A N 1
ATOM 984 C CA . THR A 1 123 ? -17.761 2.832 19.420 1.00 94.88 123 THR A CA 1
ATOM 985 C C . THR A 1 123 ? -17.285 4.246 19.147 1.00 94.88 123 THR A C 1
ATOM 987 O O . THR A 1 123 ? -17.855 4.975 18.338 1.00 94.88 123 THR A O 1
ATOM 990 N N . ARG A 1 124 ? -16.193 4.624 19.809 1.00 95.06 124 ARG A N 1
ATOM 991 C CA . ARG A 1 124 ? -15.436 5.842 19.518 1.00 95.06 124 ARG A CA 1
ATOM 992 C C . ARG A 1 124 ? -13.997 5.453 19.252 1.00 95.06 124 ARG A C 1
ATOM 994 O O . ARG A 1 124 ? -13.436 4.663 20.013 1.00 95.06 124 ARG A O 1
ATOM 1001 N N . LEU A 1 125 ? -13.416 6.011 18.198 1.00 95.12 125 LEU A N 1
ATOM 1002 C CA . LEU A 1 125 ? -12.027 5.766 17.849 1.00 95.12 125 LEU A CA 1
ATOM 1003 C C . LEU A 1 125 ? -11.147 6.908 18.360 1.00 95.12 125 LEU A C 1
ATOM 1005 O O . LEU A 1 125 ? -11.526 8.077 18.297 1.00 95.12 125 LEU A O 1
ATOM 1009 N N . TRP A 1 126 ? -9.970 6.558 18.870 1.00 94.31 126 TRP A N 1
ATOM 1010 C CA . TRP A 1 126 ? -9.012 7.508 19.421 1.00 94.31 126 TRP A CA 1
ATOM 1011 C C . TRP A 1 126 ? -7.638 7.261 18.811 1.00 94.31 126 TRP A C 1
ATOM 1013 O O . TRP A 1 126 ? -7.179 6.121 18.756 1.00 94.31 126 TRP A O 1
ATOM 1023 N N . ASN A 1 127 ? -6.973 8.330 18.384 1.00 92.62 127 ASN A N 1
ATOM 1024 C CA . ASN A 1 127 ? -5.568 8.304 18.016 1.00 92.62 127 ASN A CA 1
ATOM 1025 C C . ASN A 1 127 ? -4.706 8.621 19.240 1.00 92.62 127 ASN A C 1
ATOM 1027 O O . ASN A 1 127 ? -5.005 9.547 19.994 1.00 92.62 127 ASN A O 1
ATOM 1031 N N . LYS A 1 128 ? -3.606 7.889 19.407 1.00 89.06 128 LYS A N 1
ATOM 1032 C CA . LYS A 1 128 ? -2.603 8.141 20.441 1.00 89.06 128 LYS A CA 1
ATOM 1033 C C . LYS A 1 128 ? -1.279 8.497 19.771 1.00 89.06 128 LYS A C 1
ATOM 1035 O O . LYS A 1 128 ? -0.483 7.616 19.458 1.00 89.06 128 LYS A O 1
ATOM 1040 N N . TYR A 1 129 ? -1.061 9.791 19.539 1.00 73.69 129 TYR A N 1
ATOM 1041 C CA . TYR A 1 129 ? 0.146 10.291 18.872 1.00 73.69 129 TYR A CA 1
ATOM 1042 C C . TYR A 1 129 ? 1.318 10.506 19.847 1.00 73.69 129 TYR A C 1
ATOM 1044 O O . TYR A 1 129 ? 2.454 10.159 19.537 1.00 73.69 129 TYR A O 1
ATOM 1052 N N . MET A 1 130 ? 1.045 11.011 21.058 1.00 73.31 130 MET A N 1
ATOM 1053 C CA . MET A 1 130 ? 2.020 11.126 22.154 1.00 73.31 130 MET A CA 1
ATOM 1054 C C . MET A 1 130 ? 1.622 10.224 23.326 1.00 73.31 130 MET A C 1
ATOM 1056 O O . MET A 1 130 ? 0.455 9.870 23.489 1.00 73.31 130 MET A O 1
ATOM 1060 N N . SER A 1 131 ? 2.591 9.832 24.160 1.00 68.00 131 SER A N 1
ATOM 1061 C CA . SER A 1 131 ? 2.432 8.771 25.170 1.00 68.00 131 SER A CA 1
ATOM 1062 C C . SER A 1 131 ? 1.265 8.964 26.151 1.00 68.00 131 SER A C 1
ATOM 1064 O O . SER A 1 131 ? 0.787 7.963 26.690 1.00 68.00 131 SER A O 1
ATOM 1066 N N . ASN A 1 132 ? 0.752 10.190 26.318 1.00 71.50 132 ASN A N 1
ATOM 1067 C CA . ASN A 1 132 ? -0.267 10.527 27.316 1.00 71.50 132 ASN A CA 1
ATOM 1068 C C . ASN A 1 132 ? -1.510 11.265 26.774 1.00 71.50 132 ASN A C 1
ATOM 1070 O O . ASN A 1 132 ? -2.372 11.617 27.576 1.00 71.50 132 ASN 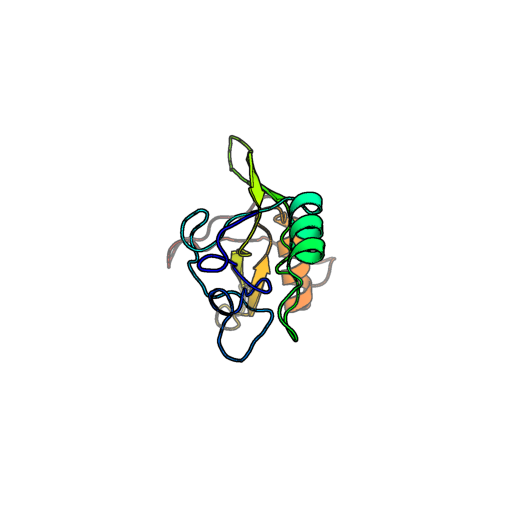A O 1
ATOM 1074 N N . THR A 1 133 ? -1.638 11.514 25.464 1.00 80.69 133 THR A N 1
ATOM 1075 C CA . THR A 1 133 ? -2.803 12.228 24.902 1.00 80.69 133 THR A CA 1
ATOM 1076 C C . THR A 1 133 ? -3.553 11.372 23.890 1.00 80.69 133 THR A C 1
ATOM 1078 O O . THR A 1 133 ? -2.953 10.730 23.027 1.00 80.69 133 THR A O 1
ATOM 1081 N N . PHE A 1 134 ? -4.880 11.370 24.014 1.00 86.25 134 PHE A N 1
ATOM 1082 C CA . PHE A 1 134 ? -5.787 10.734 23.069 1.00 86.25 134 PHE A CA 1
ATOM 1083 C C . PHE A 1 134 ? -6.590 11.806 22.348 1.00 86.25 134 PHE A C 1
ATOM 1085 O O . PHE A 1 134 ? -7.235 12.639 22.984 1.00 86.25 134 PHE A O 1
ATOM 1092 N N . GLU A 1 135 ? -6.567 11.754 21.025 1.00 88.56 135 GLU A N 1
ATOM 1093 C CA . GLU A 1 135 ? -7.338 12.642 20.165 1.00 88.56 135 GLU A CA 1
ATOM 1094 C C . GLU A 1 135 ? -8.480 11.842 19.534 1.00 88.56 135 GLU A C 1
ATOM 1096 O O . GLU A 1 135 ? -8.228 10.775 18.964 1.00 88.56 135 GLU A O 1
ATOM 1101 N N . PRO A 1 136 ? -9.740 12.294 19.654 1.00 89.19 136 PRO A N 1
ATOM 1102 C CA . PRO A 1 136 ? -10.855 11.591 19.040 1.00 89.19 136 PRO A CA 1
ATOM 1103 C C . PRO A 1 136 ? -10.729 11.659 17.515 1.00 89.19 136 PRO A C 1
ATOM 1105 O O . PRO A 1 136 ? -10.503 12.727 16.944 1.00 89.19 136 PRO A O 1
ATOM 1108 N N . LEU A 1 137 ? -10.890 10.513 16.857 1.00 86.62 137 LEU A N 1
ATOM 1109 C CA . LEU A 1 137 ? -10.969 10.430 15.404 1.00 86.62 137 LEU A CA 1
ATOM 1110 C C . LEU A 1 137 ? -12.437 10.532 14.990 1.00 86.62 137 LEU A C 1
ATOM 1112 O O . LEU A 1 137 ? -13.261 9.708 15.386 1.00 86.62 137 LEU A O 1
ATOM 1116 N N . ASN A 1 138 ? -12.752 11.554 14.198 1.00 80.75 138 ASN A N 1
ATOM 1117 C CA . ASN A 1 138 ? -14.088 11.758 13.646 1.00 80.75 138 ASN A CA 1
ATOM 1118 C C . ASN A 1 138 ? -14.181 11.145 12.244 1.00 80.75 138 ASN A C 1
ATOM 1120 O O . ASN A 1 138 ? -13.182 11.095 11.521 1.00 80.75 138 ASN A O 1
ATOM 1124 N N . LYS A 1 139 ? -15.381 10.672 11.898 1.00 66.69 139 LYS A N 1
ATOM 1125 C CA . LYS A 1 139 ? -15.719 10.183 10.557 1.00 66.69 139 LYS A CA 1
ATOM 1126 C C . LYS A 1 139 ? -15.910 11.333 9.578 1.00 66.69 139 LYS A 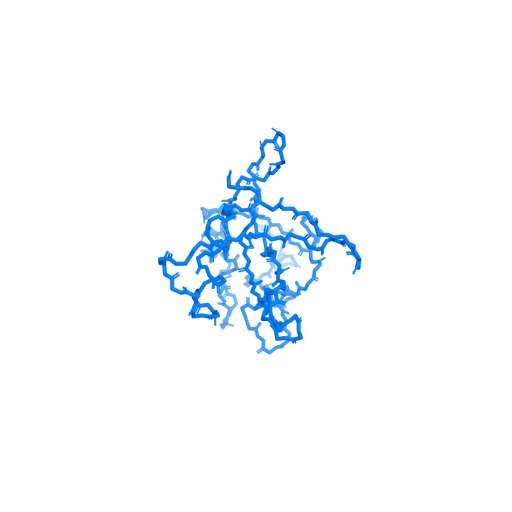C 1
ATOM 1128 O O . LYS A 1 139 ? -16.406 12.394 10.021 1.00 66.69 139 LYS A O 1
#

InterPro domains:
  IPR006615 Peptidase C19, ubiquitin-specific peptidase, DUSP domain [PF06337] (4-64)
  IPR006615 Peptidase C19, ubiquitin-specific peptidase, DUSP domain [PS51283] (1-64)
  IPR006615 Peptidase C19, ubiquitin-specific peptidase, DUSP domain [SM00695] (2-67)
  IPR028135 Ubiquitin-like domain, USP-type [PF14836] (82-139)
  IPR035927 DUSP-like superfamily [G3DSA:3.30.2230.10] (1-77)
  IPR035927 DUSP-like superfamily [SSF143791] (3-65)